Protein AF-A0A1T5EXF9-F1 (afdb_monomer_lite)

pLDDT: mean 89.53, std 8.91, range [46.12, 97.44]

Structure (mmCIF, N/CA/C/O backbone):
data_AF-A0A1T5EXF9-F1
#
_entry.id   AF-A0A1T5EXF9-F1
#
loop_
_atom_site.group_PDB
_atom_site.id
_atom_site.type_symbol
_atom_site.label_atom_id
_atom_site.label_alt_id
_atom_site.label_comp_id
_atom_site.label_asym_id
_atom_site.label_entity_id
_atom_site.label_seq_id
_atom_site.pdbx_PDB_ins_code
_atom_site.Cartn_x
_atom_site.Cartn_y
_atom_site.Cartn_z
_atom_site.occupancy
_atom_site.B_iso_or_equiv
_atom_site.auth_seq_id
_atom_site.auth_comp_id
_atom_site.auth_asym_id
_atom_site.auth_atom_id
_atom_site.pdbx_PDB_model_num
ATOM 1 N N . MET A 1 1 ? -25.971 -36.344 11.831 1.00 63.62 1 MET A N 1
ATOM 2 C CA . MET A 1 1 ? -24.735 -35.788 12.430 1.00 63.62 1 MET A CA 1
ATOM 3 C C . MET A 1 1 ? -24.886 -34.282 12.501 1.00 63.62 1 MET A C 1
ATOM 5 O O . MET A 1 1 ? -25.120 -33.675 11.467 1.00 63.62 1 MET A O 1
ATOM 9 N N . THR A 1 2 ? -24.806 -33.689 13.689 1.00 71.50 2 THR A N 1
ATOM 10 C CA . THR A 1 2 ? -24.798 -32.228 13.860 1.00 71.50 2 THR A CA 1
ATOM 11 C C . THR A 1 2 ? -23.422 -31.687 13.455 1.00 71.50 2 THR A C 1
ATOM 13 O O . THR A 1 2 ? -22.416 -32.261 13.886 1.00 71.50 2 THR A O 1
ATOM 16 N N . PRO A 1 3 ? -23.329 -30.635 12.623 1.00 77.06 3 PRO A N 1
ATOM 17 C CA . PRO A 1 3 ? -22.039 -30.082 12.233 1.00 77.06 3 PRO A CA 1
ATOM 18 C C . PRO A 1 3 ? -21.323 -29.495 13.456 1.00 77.06 3 PRO A C 1
ATOM 20 O O . PRO A 1 3 ? -21.909 -28.770 14.257 1.00 77.06 3 PRO A O 1
ATOM 23 N N . ARG A 1 4 ? -20.041 -29.842 13.609 1.00 86.25 4 ARG A N 1
ATOM 24 C CA . ARG A 1 4 ? -19.188 -29.426 14.740 1.00 86.25 4 ARG A CA 1
ATOM 25 C C . ARG A 1 4 ? -18.733 -27.965 14.640 1.00 86.25 4 ARG A C 1
ATOM 27 O O . ARG A 1 4 ? -18.261 -27.407 15.623 1.00 86.25 4 ARG A O 1
ATOM 34 N N . PHE A 1 5 ? -18.884 -27.371 13.458 1.00 86.56 5 PHE A N 1
ATOM 35 C CA . PHE A 1 5 ? -18.577 -25.981 13.154 1.00 86.56 5 PHE A CA 1
ATOM 36 C C . PHE A 1 5 ? -19.765 -25.352 12.434 1.00 86.56 5 PHE A C 1
ATOM 38 O O . PHE A 1 5 ? -20.393 -25.994 11.592 1.00 86.56 5 PHE A O 1
ATOM 45 N N . ARG A 1 6 ? -20.051 -24.098 12.776 1.00 85.12 6 ARG A N 1
ATOM 46 C CA . ARG A 1 6 ? -21.044 -23.255 12.116 1.00 85.12 6 ARG A CA 1
ATOM 47 C C . ARG A 1 6 ? -20.304 -22.067 11.522 1.00 85.12 6 ARG A C 1
ATOM 49 O O . ARG A 1 6 ? -19.461 -21.484 12.203 1.00 85.12 6 ARG A O 1
ATOM 56 N N . ASP A 1 7 ? -20.571 -21.751 10.266 1.00 86.12 7 ASP A N 1
ATOM 57 C CA . ASP A 1 7 ? -20.039 -20.550 9.643 1.00 86.12 7 ASP A CA 1
ATOM 58 C C . ASP A 1 7 ? -20.799 -19.306 10.128 1.00 86.12 7 ASP A C 1
ATOM 60 O O . ASP A 1 7 ? -21.868 -19.375 10.739 1.00 86.12 7 ASP A O 1
ATOM 64 N N . PHE A 1 8 ? -20.207 -18.138 9.895 1.00 89.06 8 PHE A N 1
ATOM 65 C CA . PHE A 1 8 ? -20.817 -16.855 10.244 1.00 89.06 8 PHE A CA 1
ATOM 66 C C . PHE A 1 8 ? -21.677 -16.284 9.105 1.00 89.06 8 PHE A C 1
ATOM 68 O O . PHE A 1 8 ? -22.113 -15.140 9.188 1.00 89.06 8 PHE A O 1
ATOM 75 N N . ASN A 1 9 ? -21.917 -17.056 8.040 1.00 89.12 9 ASN A N 1
ATOM 76 C CA . ASN A 1 9 ? -22.562 -16.632 6.791 1.00 89.12 9 ASN A CA 1
ATOM 77 C C . ASN A 1 9 ? -21.840 -15.494 6.032 1.00 89.12 9 ASN A C 1
ATOM 79 O O . ASN A 1 9 ? -22.387 -14.897 5.102 1.00 89.12 9 ASN A O 1
ATOM 83 N N . PHE A 1 10 ? -20.612 -15.156 6.432 1.00 91.75 10 PHE A N 1
ATOM 84 C CA . PHE A 1 10 ? -19.790 -14.141 5.782 1.00 91.75 10 PHE A CA 1
ATOM 85 C C . PHE A 1 10 ? -18.303 -14.475 5.882 1.00 91.75 10 PHE A C 1
ATOM 87 O O . PHE A 1 10 ? -17.868 -15.252 6.734 1.00 91.75 10 PHE A O 1
ATOM 94 N N . PHE A 1 11 ? -17.511 -13.833 5.031 1.00 91.06 11 PHE A N 1
ATOM 95 C CA . PHE A 1 11 ? -16.056 -13.860 5.087 1.00 91.06 11 PHE A CA 1
ATOM 96 C C . PHE A 1 11 ? -15.476 -12.482 4.779 1.00 91.06 11 PHE A C 1
ATOM 98 O O . PHE A 1 11 ? -16.099 -11.652 4.119 1.00 91.06 11 PHE A O 1
ATOM 105 N N . LEU A 1 12 ? -14.257 -12.237 5.253 1.00 92.38 12 LEU A N 1
ATOM 106 C CA . LEU A 1 12 ? -13.491 -11.060 4.863 1.00 92.38 12 LEU A CA 1
ATOM 107 C C . LEU A 1 12 ? -12.592 -11.426 3.694 1.00 92.38 12 LEU A C 1
ATOM 109 O O . LEU A 1 12 ? -11.746 -12.315 3.797 1.00 92.38 12 LEU A O 1
ATOM 113 N N . LEU A 1 13 ? -12.751 -10.703 2.598 1.00 91.69 13 LEU A N 1
ATOM 114 C CA . LEU A 1 13 ? -11.880 -10.795 1.449 1.00 91.69 13 LEU A CA 1
ATOM 115 C C . LEU A 1 13 ? -10.846 -9.679 1.510 1.00 91.69 13 LEU A C 1
ATOM 117 O O . LEU A 1 13 ? -11.177 -8.519 1.743 1.00 91.69 13 LEU A O 1
ATOM 121 N N . ARG A 1 14 ? -9.586 -10.033 1.278 1.00 92.25 14 ARG A N 1
ATOM 122 C CA . ARG A 1 14 ? -8.496 -9.072 1.132 1.00 92.25 14 ARG A CA 1
ATOM 123 C C . ARG A 1 14 ? -7.923 -9.205 -0.264 1.00 92.25 14 ARG A C 1
ATOM 125 O O . ARG A 1 14 ? -7.518 -10.303 -0.644 1.00 92.25 14 ARG A O 1
ATOM 132 N N . THR A 1 15 ? -7.878 -8.110 -1.010 1.00 91.56 15 THR A N 1
ATOM 133 C CA . THR A 1 15 ? -7.417 -8.125 -2.402 1.00 91.56 15 THR A CA 1
ATOM 134 C C . THR A 1 15 ? -6.313 -7.098 -2.608 1.00 91.56 15 THR A C 1
ATOM 136 O O . THR A 1 15 ? -6.442 -5.968 -2.128 1.00 91.56 15 THR A O 1
ATOM 139 N N . PRO A 1 16 ? -5.226 -7.440 -3.324 1.00 93.81 16 PRO A N 1
ATOM 140 C CA . PRO A 1 16 ? -4.288 -6.433 -3.798 1.00 93.81 16 PRO A CA 1
ATOM 141 C C . PRO A 1 16 ? -5.014 -5.423 -4.694 1.00 93.81 16 PRO A C 1
ATOM 143 O O . PRO A 1 16 ? -6.033 -5.743 -5.312 1.00 93.81 16 PRO A O 1
ATOM 146 N N . ARG A 1 17 ? -4.500 -4.196 -4.759 1.00 92.19 17 ARG A N 1
ATOM 147 C CA . ARG A 1 17 ? -5.086 -3.138 -5.587 1.00 92.19 17 ARG A CA 1
ATOM 148 C C . ARG A 1 17 ? -4.916 -3.381 -7.080 1.00 92.19 17 ARG A C 1
ATOM 150 O O . ARG A 1 17 ? -5.768 -2.988 -7.869 1.00 92.19 17 ARG A O 1
ATOM 157 N N . LEU A 1 18 ? -3.792 -3.973 -7.463 1.00 94.19 18 LEU A N 1
ATOM 158 C CA . LEU A 1 18 ? -3.463 -4.262 -8.849 1.00 94.19 18 LEU A CA 1
ATOM 159 C C . LEU A 1 18 ? -3.633 -5.758 -9.114 1.00 94.19 18 LEU A C 1
ATOM 161 O O . LEU A 1 18 ? -3.375 -6.576 -8.229 1.00 94.19 18 LEU A O 1
ATOM 165 N N . PRO A 1 19 ? -4.031 -6.147 -10.333 1.00 93.38 19 PRO A N 1
ATOM 166 C CA . PRO A 1 19 ? -4.076 -7.552 -10.690 1.00 93.38 19 PRO A CA 1
ATOM 167 C C . PRO A 1 19 ? -2.654 -8.122 -10.761 1.00 93.38 19 PRO A C 1
ATOM 169 O O . PRO A 1 19 ? -1.708 -7.439 -11.163 1.00 93.38 19 PRO A O 1
ATOM 172 N N . SER A 1 20 ? -2.501 -9.407 -10.433 1.00 94.19 20 SER A N 1
ATOM 173 C CA . SER A 1 20 ? -1.202 -10.098 -10.482 1.00 94.19 20 SER A CA 1
ATOM 174 C C . SER A 1 20 ? -0.570 -10.080 -11.879 1.00 94.19 20 SER A C 1
ATOM 176 O O . SER A 1 20 ? 0.653 -10.119 -12.016 1.00 94.19 20 SER A O 1
ATOM 178 N N . SER A 1 21 ? -1.379 -9.944 -12.935 1.00 96.06 21 SER A N 1
ATOM 179 C CA . SER A 1 21 ? -0.905 -9.760 -14.311 1.00 96.06 21 SER A CA 1
ATOM 180 C C . SER A 1 21 ? 0.051 -8.573 -14.461 1.00 96.06 21 SER A C 1
ATOM 182 O O . SER A 1 21 ? 0.958 -8.639 -15.290 1.00 96.06 21 SER A O 1
ATOM 184 N N . VAL A 1 22 ? -0.078 -7.529 -13.630 1.00 97.06 22 VAL A N 1
ATOM 185 C CA . VAL A 1 22 ? 0.833 -6.377 -13.635 1.00 97.06 22 VAL A CA 1
ATOM 186 C C . VAL A 1 22 ? 2.258 -6.805 -13.304 1.00 97.06 22 VAL A C 1
ATOM 188 O O . VAL A 1 22 ? 3.174 -6.476 -14.057 1.00 97.06 22 VAL A O 1
ATOM 191 N N . ILE A 1 23 ? 2.453 -7.565 -12.221 1.00 95.62 23 ILE A N 1
ATOM 192 C CA . ILE A 1 23 ? 3.791 -8.018 -11.826 1.00 95.62 23 ILE A CA 1
ATOM 193 C C . ILE A 1 23 ? 4.304 -9.129 -12.746 1.00 95.62 23 ILE A C 1
ATOM 195 O O . ILE A 1 23 ? 5.481 -9.140 -13.093 1.00 95.62 23 ILE A O 1
ATOM 199 N N . HIS A 1 24 ? 3.426 -10.017 -13.228 1.00 95.69 24 HIS A N 1
ATOM 200 C CA . HIS A 1 24 ? 3.811 -11.027 -14.217 1.00 95.69 24 HIS A CA 1
ATOM 201 C C . HIS A 1 24 ? 4.329 -10.397 -15.511 1.00 95.69 24 HIS A C 1
ATOM 203 O O . HIS A 1 24 ? 5.307 -10.889 -16.068 1.00 95.69 24 HIS A O 1
ATOM 209 N N . ARG A 1 25 ? 3.704 -9.310 -15.978 1.00 96.75 25 ARG A N 1
ATOM 210 C CA . ARG A 1 25 ? 4.181 -8.549 -17.135 1.00 96.75 25 ARG A CA 1
ATOM 211 C C . ARG A 1 25 ? 5.514 -7.875 -16.840 1.00 96.75 25 ARG A C 1
ATOM 213 O O . ARG A 1 25 ? 6.433 -8.032 -17.629 1.00 96.75 25 ARG A O 1
ATOM 220 N N . LEU A 1 26 ? 5.629 -7.183 -15.706 1.00 96.19 26 LEU A N 1
ATOM 221 C CA . LEU A 1 26 ? 6.854 -6.479 -15.316 1.00 96.19 26 LEU A CA 1
ATOM 222 C C . LEU A 1 26 ? 8.067 -7.425 -15.240 1.00 96.19 26 LEU A C 1
ATOM 224 O O . LEU A 1 26 ? 9.146 -7.061 -15.687 1.00 96.19 26 LEU A O 1
ATOM 228 N N . ASN A 1 27 ? 7.873 -8.658 -14.762 1.00 95.62 27 ASN A N 1
ATOM 229 C CA . ASN A 1 27 ? 8.926 -9.678 -14.663 1.00 95.62 27 ASN A CA 1
ATOM 230 C C . ASN A 1 27 ? 9.345 -10.301 -16.002 1.00 95.62 27 ASN A C 1
ATOM 232 O O . ASN A 1 27 ? 10.332 -11.029 -16.039 1.00 95.62 27 ASN A O 1
ATOM 236 N N . ARG A 1 28 ? 8.577 -10.080 -17.073 1.00 96.75 28 ARG A N 1
ATOM 237 C CA . ARG A 1 28 ? 8.866 -10.584 -18.425 1.00 96.75 28 ARG A CA 1
ATOM 238 C C . ARG A 1 28 ? 9.532 -9.539 -19.320 1.00 96.75 28 ARG A C 1
ATOM 240 O O . ARG A 1 28 ? 9.756 -9.824 -20.486 1.00 96.75 28 ARG A O 1
ATOM 247 N N . LEU A 1 29 ? 9.763 -8.329 -18.815 1.00 96.69 29 LEU A N 1
ATOM 248 C CA . LEU A 1 29 ? 10.435 -7.280 -19.575 1.00 96.69 29 LEU A CA 1
ATOM 249 C C . LEU A 1 29 ? 11.946 -7.506 -19.520 1.00 96.69 29 LEU A C 1
ATOM 251 O O . LEU A 1 29 ? 12.510 -7.685 -18.441 1.00 96.69 29 LEU A O 1
ATOM 255 N N . ASP A 1 30 ? 12.585 -7.475 -20.687 1.00 94.06 30 ASP A N 1
ATOM 256 C CA . ASP A 1 30 ? 13.994 -7.848 -20.843 1.00 94.06 30 ASP A CA 1
ATOM 257 C C . ASP A 1 30 ? 14.964 -6.694 -20.547 1.00 94.06 30 ASP A C 1
ATOM 259 O O . ASP A 1 30 ? 16.161 -6.912 -20.350 1.00 94.06 30 ASP A O 1
ATOM 263 N N . SER A 1 31 ? 14.463 -5.456 -20.474 1.00 96.50 31 SER A N 1
ATOM 264 C CA . SER A 1 31 ? 15.275 -4.270 -20.217 1.00 96.50 31 SER A CA 1
ATOM 265 C C . SER A 1 31 ? 14.721 -3.405 -19.081 1.00 96.50 31 SER A C 1
ATOM 267 O O . SER A 1 31 ? 13.521 -3.362 -18.792 1.00 96.50 31 SER A O 1
ATOM 269 N N . LYS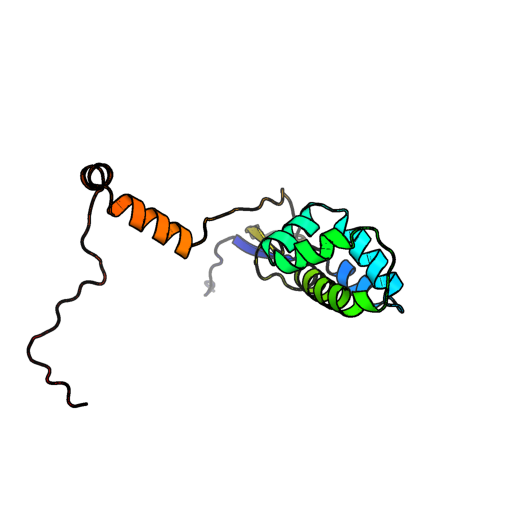 A 1 32 ? 15.621 -2.663 -18.420 1.00 96.00 32 LYS A N 1
ATOM 270 C CA . LYS A 1 32 ? 15.236 -1.675 -17.399 1.00 96.00 32 LYS A CA 1
ATOM 271 C C . LYS A 1 32 ? 14.477 -0.491 -17.995 1.00 96.00 32 LYS A C 1
ATOM 273 O O . LYS A 1 32 ? 13.681 0.116 -17.287 1.00 96.00 32 LYS A O 1
ATOM 278 N N . GLU A 1 33 ? 14.723 -0.177 -19.260 1.00 97.06 33 GLU A N 1
ATOM 279 C CA . GLU A 1 33 ? 14.030 0.886 -19.979 1.00 97.06 33 GLU A CA 1
ATOM 280 C C . GLU A 1 33 ? 12.565 0.518 -20.228 1.00 97.06 33 GLU A C 1
ATOM 282 O O . GLU A 1 33 ? 11.671 1.286 -19.877 1.00 97.06 33 GLU A O 1
ATOM 287 N N . ASP A 1 34 ? 12.296 -0.704 -20.692 1.00 97.19 34 ASP A N 1
ATOM 288 C CA . ASP A 1 34 ? 10.926 -1.198 -20.860 1.00 97.19 34 ASP A CA 1
ATOM 289 C C . ASP A 1 34 ? 10.189 -1.266 -19.521 1.00 97.19 34 ASP A C 1
ATOM 291 O O . ASP A 1 34 ? 9.030 -0.856 -19.412 1.00 97.19 34 ASP A O 1
ATOM 295 N N . ALA A 1 35 ? 10.870 -1.747 -18.475 1.00 97.44 35 ALA A N 1
ATOM 296 C CA . ALA A 1 35 ? 10.325 -1.776 -17.122 1.00 97.44 35 ALA A CA 1
ATOM 297 C C . ALA A 1 35 ? 9.999 -0.369 -16.606 1.00 97.44 35 ALA A C 1
ATOM 299 O O . ALA A 1 35 ? 8.940 -0.165 -16.014 1.00 97.44 35 ALA A O 1
ATOM 300 N N . TRP A 1 36 ? 10.874 0.605 -16.856 1.00 97.25 36 TRP A N 1
ATOM 301 C CA . TRP A 1 36 ? 10.657 2.006 -16.505 1.00 97.25 36 TRP A CA 1
ATOM 302 C C . TRP A 1 36 ? 9.444 2.591 -17.229 1.00 97.25 36 TRP A C 1
ATOM 304 O O . TRP A 1 36 ? 8.556 3.148 -16.583 1.00 97.25 36 TRP A O 1
ATOM 314 N N . ASN A 1 37 ? 9.354 2.394 -18.543 1.00 95.81 37 ASN A N 1
ATOM 315 C CA . ASN A 1 37 ? 8.240 2.875 -19.358 1.00 95.81 37 ASN A CA 1
ATOM 316 C C . ASN A 1 37 ? 6.911 2.251 -18.916 1.00 95.81 37 ASN A C 1
ATOM 318 O O . ASN A 1 37 ? 5.907 2.950 -18.758 1.00 95.81 37 ASN A O 1
ATOM 322 N N . TYR A 1 38 ? 6.904 0.945 -18.638 1.00 97.00 38 TYR A N 1
ATOM 323 C CA . TYR A 1 38 ? 5.713 0.264 -18.148 1.00 97.00 38 TYR A CA 1
ATOM 324 C C . TYR A 1 38 ? 5.303 0.750 -16.753 1.00 97.00 38 TYR A C 1
ATOM 326 O O . TYR A 1 38 ? 4.132 1.064 -16.545 1.00 97.00 38 TYR A O 1
ATOM 334 N N . VAL A 1 39 ? 6.239 0.886 -15.810 1.00 95.94 39 VAL A N 1
ATOM 335 C CA . VAL A 1 39 ? 5.943 1.433 -14.476 1.00 95.94 39 VAL A CA 1
ATOM 336 C C . VAL A 1 39 ? 5.412 2.865 -14.578 1.00 95.94 39 VAL A C 1
ATOM 338 O O . VAL A 1 39 ? 4.391 3.158 -13.964 1.00 95.94 39 VAL A O 1
ATOM 341 N N . ASN A 1 40 ? 6.014 3.728 -15.400 1.00 93.88 40 ASN A N 1
ATOM 342 C CA . ASN A 1 40 ? 5.509 5.084 -15.637 1.00 93.88 40 ASN A CA 1
ATOM 343 C C . ASN A 1 40 ? 4.084 5.092 -16.195 1.00 93.88 40 ASN A C 1
ATOM 345 O O . ASN A 1 40 ? 3.278 5.919 -15.778 1.00 93.88 40 ASN A O 1
ATOM 349 N N . SER A 1 41 ? 3.738 4.144 -17.071 1.00 94.88 41 SER A N 1
ATOM 350 C CA . SER A 1 41 ? 2.365 4.026 -17.572 1.00 94.88 41 SER A CA 1
ATOM 351 C C . SER A 1 41 ? 1.352 3.704 -16.465 1.00 94.88 41 SER A C 1
ATOM 353 O O . SER A 1 41 ? 0.227 4.193 -16.511 1.00 94.88 41 SER A O 1
ATOM 355 N N . LEU A 1 42 ? 1.750 2.945 -15.434 1.00 95.31 42 LEU A N 1
ATOM 356 C CA . LEU A 1 42 ? 0.906 2.697 -14.259 1.00 95.31 42 LEU A CA 1
ATOM 357 C C . LEU A 1 42 ? 0.724 3.981 -13.439 1.00 95.31 42 LEU A C 1
ATOM 359 O O . LEU A 1 42 ? -0.365 4.251 -12.944 1.00 95.31 42 LEU A O 1
ATOM 363 N N . LEU A 1 43 ? 1.774 4.792 -13.319 1.00 93.25 43 LEU A N 1
ATOM 364 C CA . LEU A 1 43 ? 1.765 6.030 -12.534 1.00 93.25 43 LEU A CA 1
ATOM 365 C C . LEU A 1 43 ? 0.907 7.149 -13.141 1.00 93.25 43 LEU A C 1
ATOM 367 O O . LEU A 1 43 ? 0.592 8.105 -12.438 1.00 93.25 43 LEU A O 1
ATOM 371 N N . LEU A 1 44 ? 0.472 7.015 -14.400 1.00 91.69 44 LEU A N 1
ATOM 372 C CA . LEU A 1 44 ? -0.558 7.881 -14.987 1.00 91.69 44 LEU A CA 1
ATOM 373 C C . LEU A 1 44 ? -1.908 7.748 -14.271 1.00 91.69 44 LEU A C 1
ATOM 375 O O . LEU A 1 44 ? -2.744 8.644 -14.363 1.00 91.69 44 LEU A O 1
ATOM 379 N N . ASN A 1 45 ? -2.131 6.641 -13.560 1.00 92.88 45 ASN A N 1
ATOM 380 C CA . ASN A 1 45 ? -3.285 6.503 -12.694 1.00 92.88 45 ASN A CA 1
ATOM 381 C C . ASN A 1 45 ? -3.023 7.243 -11.364 1.00 92.88 45 ASN A C 1
ATOM 383 O O . ASN A 1 45 ? -2.195 6.771 -10.571 1.00 92.88 45 ASN A O 1
ATOM 387 N N . PRO A 1 46 ? -3.751 8.341 -11.070 1.00 92.38 46 PRO A N 1
ATOM 388 C CA . PRO A 1 46 ? -3.542 9.124 -9.851 1.00 92.38 46 PRO A CA 1
ATOM 389 C C . PRO A 1 46 ? -3.730 8.282 -8.588 1.00 92.38 46 PRO A C 1
ATOM 391 O O . PRO A 1 46 ? -3.045 8.485 -7.595 1.00 92.38 46 PRO A O 1
ATOM 394 N N . GLU A 1 47 ? -4.570 7.250 -8.638 1.00 91.19 47 GLU A N 1
ATOM 395 C CA . GLU A 1 47 ? -4.795 6.370 -7.499 1.00 91.19 47 GLU A CA 1
ATOM 396 C C . GLU A 1 47 ? -3.574 5.521 -7.119 1.00 91.19 47 GLU A C 1
ATOM 398 O O . GLU A 1 47 ? -3.401 5.181 -5.944 1.00 91.19 47 GLU A O 1
ATOM 403 N N . ILE A 1 48 ? -2.737 5.155 -8.094 1.00 93.44 48 ILE A N 1
ATOM 404 C CA . ILE A 1 48 ? -1.480 4.431 -7.854 1.00 93.44 48 ILE A CA 1
ATOM 405 C C . ILE A 1 48 ? -0.442 5.401 -7.295 1.00 93.44 48 ILE A C 1
ATOM 407 O O . ILE A 1 48 ? 0.275 5.063 -6.351 1.00 93.44 48 ILE A O 1
ATOM 411 N N . LEU A 1 49 ? -0.399 6.613 -7.844 1.00 93.31 49 LEU A N 1
ATOM 412 C CA . LEU A 1 49 ? 0.495 7.667 -7.395 1.00 93.31 49 LEU A CA 1
ATOM 413 C C . LEU A 1 49 ? 0.200 8.077 -5.939 1.00 93.31 49 LEU A C 1
ATOM 415 O O . LEU A 1 49 ? 1.108 8.094 -5.109 1.00 93.31 49 LEU A O 1
ATOM 419 N N . ASP A 1 50 ? -1.074 8.273 -5.598 1.00 93.00 50 ASP A N 1
ATOM 420 C CA . ASP A 1 50 ? -1.552 8.498 -4.230 1.00 93.00 50 ASP A CA 1
ATOM 421 C C . ASP A 1 50 ? -1.127 7.382 -3.278 1.00 93.00 50 ASP A C 1
ATOM 423 O O . ASP A 1 50 ? -0.756 7.626 -2.132 1.00 93.00 50 ASP A O 1
ATOM 427 N N . ALA A 1 51 ? -1.210 6.129 -3.731 1.00 93.62 51 ALA A N 1
ATOM 428 C CA . ALA A 1 51 ? -0.842 4.993 -2.901 1.00 93.62 51 ALA A CA 1
ATOM 429 C C . ALA A 1 51 ? 0.648 5.021 -2.539 1.00 93.62 51 ALA A C 1
ATOM 431 O O . ALA A 1 51 ? 1.009 4.665 -1.417 1.00 93.62 51 ALA A O 1
ATOM 432 N N . ILE A 1 52 ? 1.500 5.463 -3.468 1.00 95.12 52 ILE A N 1
ATOM 433 C CA . ILE A 1 52 ? 2.929 5.668 -3.220 1.00 95.12 52 ILE A CA 1
ATOM 434 C C . ILE A 1 52 ? 3.133 6.834 -2.255 1.00 95.12 52 ILE A C 1
ATOM 436 O O . ILE A 1 52 ? 3.859 6.657 -1.282 1.00 95.12 52 ILE A O 1
ATOM 440 N N . TYR A 1 53 ? 2.458 7.968 -2.466 1.00 94.69 53 TYR A N 1
ATOM 441 C CA . TYR A 1 53 ? 2.544 9.133 -1.580 1.00 94.69 53 TYR A CA 1
ATOM 442 C C . TYR A 1 53 ? 2.204 8.786 -0.126 1.00 94.69 53 TYR A C 1
ATOM 444 O O . TYR A 1 53 ? 2.997 9.049 0.773 1.00 94.69 53 TYR A O 1
ATOM 452 N N . VAL A 1 54 ? 1.074 8.106 0.097 1.00 92.50 54 VAL A N 1
ATOM 453 C CA . VAL A 1 54 ? 0.637 7.682 1.439 1.00 92.50 54 VAL A CA 1
ATOM 454 C C . VAL A 1 54 ? 1.630 6.715 2.090 1.00 92.50 54 VAL A C 1
ATOM 456 O O . VAL A 1 54 ? 1.757 6.688 3.311 1.00 92.50 54 VAL A O 1
ATOM 459 N N . ALA A 1 55 ? 2.316 5.889 1.301 1.00 92.06 55 ALA A N 1
ATOM 460 C CA . ALA A 1 55 ? 3.257 4.908 1.828 1.00 92.06 55 ALA A CA 1
ATOM 461 C C . ALA A 1 55 ? 4.668 5.468 2.056 1.00 92.06 55 ALA A C 1
ATOM 463 O O . ALA A 1 55 ? 5.376 4.983 2.937 1.00 92.06 55 ALA A O 1
ATOM 464 N N . SER A 1 56 ? 5.106 6.424 1.237 1.00 94.06 56 SER A N 1
ATOM 465 C CA . SER A 1 56 ? 6.432 7.031 1.316 1.00 94.06 56 SER A CA 1
ATOM 466 C C . SER A 1 56 ? 6.457 8.365 0.579 1.00 94.06 56 SER A C 1
ATOM 468 O O . SER A 1 56 ? 6.583 8.428 -0.647 1.00 94.06 56 SER A O 1
ATOM 470 N N . GLU A 1 57 ? 6.406 9.439 1.360 1.00 93.75 57 GLU A N 1
ATOM 471 C CA . GLU A 1 57 ? 6.522 10.798 0.844 1.00 93.75 57 GLU A CA 1
ATOM 472 C C . GLU A 1 57 ? 7.879 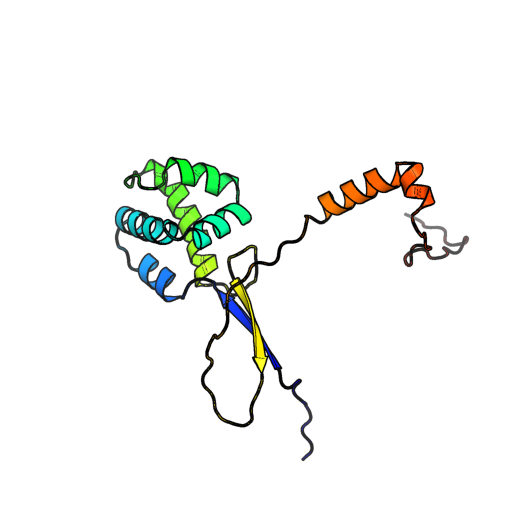11.039 0.161 1.00 93.75 57 GLU A C 1
ATOM 474 O O . GLU A 1 57 ? 7.921 11.633 -0.914 1.00 93.75 57 GLU A O 1
ATOM 479 N N . ASP A 1 58 ? 8.976 10.524 0.724 1.00 94.81 58 ASP A N 1
ATOM 480 C CA . ASP A 1 58 ? 10.319 10.661 0.144 1.00 94.81 58 ASP A CA 1
ATOM 481 C C . ASP A 1 58 ? 10.411 10.048 -1.257 1.00 94.81 58 ASP A C 1
ATOM 483 O O . ASP A 1 58 ? 10.902 10.688 -2.190 1.00 94.81 58 ASP A O 1
ATOM 487 N N . LEU A 1 59 ? 9.885 8.828 -1.432 1.00 95.06 59 LEU A N 1
ATOM 488 C CA . LEU A 1 59 ? 9.855 8.184 -2.743 1.00 95.06 59 LEU A CA 1
ATOM 489 C C . LEU A 1 59 ? 8.979 8.967 -3.718 1.00 95.06 59 LEU A C 1
ATOM 491 O O . LEU A 1 59 ? 9.342 9.110 -4.882 1.00 95.06 59 LEU A O 1
ATOM 495 N N . PHE A 1 60 ? 7.826 9.456 -3.264 1.00 95.62 60 PHE A N 1
ATOM 496 C CA . PHE A 1 60 ? 6.953 10.270 -4.098 1.00 95.62 60 PHE A CA 1
ATOM 497 C C . PHE A 1 60 ? 7.657 11.555 -4.559 1.00 95.62 60 PHE A C 1
ATOM 499 O O . PHE A 1 60 ? 7.627 11.869 -5.747 1.00 95.62 60 PHE A O 1
ATOM 506 N N . ARG A 1 61 ? 8.358 12.258 -3.663 1.00 94.69 61 ARG A N 1
ATOM 507 C CA . ARG A 1 61 ? 9.131 13.467 -3.994 1.00 94.69 61 ARG A CA 1
ATOM 508 C C . ARG A 1 61 ? 10.227 13.183 -5.019 1.00 94.69 61 ARG A C 1
ATOM 510 O O . ARG A 1 61 ? 10.381 13.949 -5.967 1.00 94.69 61 ARG A O 1
ATOM 517 N N . GLU A 1 62 ? 10.963 12.082 -4.864 1.00 93.94 62 GLU A N 1
ATOM 518 C CA . GLU A 1 62 ? 11.962 11.651 -5.852 1.00 93.94 62 GLU A CA 1
ATOM 519 C C . GLU A 1 62 ? 11.303 11.316 -7.199 1.00 93.94 62 GLU A C 1
ATOM 521 O O . GLU A 1 62 ? 11.772 11.748 -8.252 1.00 93.94 62 GLU A O 1
ATOM 526 N N . LEU A 1 63 ? 10.184 10.591 -7.168 1.00 93.81 63 LEU A N 1
ATOM 527 C CA . LEU A 1 63 ? 9.448 10.167 -8.353 1.00 93.81 63 LEU A CA 1
ATOM 528 C C . LEU A 1 63 ? 8.920 11.351 -9.169 1.00 93.81 63 LEU A C 1
ATOM 530 O O . LEU A 1 63 ? 9.058 11.341 -10.391 1.00 93.81 63 LEU A O 1
ATOM 534 N N . VAL A 1 64 ? 8.331 12.360 -8.521 1.00 91.06 64 VAL A N 1
ATOM 535 C CA . VAL A 1 64 ? 7.718 13.515 -9.202 1.00 91.06 64 VAL A CA 1
ATOM 536 C C . VAL A 1 64 ? 8.728 14.255 -10.081 1.00 91.06 64 VAL A C 1
ATOM 538 O O . VAL A 1 64 ? 8.379 14.673 -11.182 1.00 91.06 64 VAL A O 1
ATOM 541 N N . ASN A 1 65 ? 9.997 14.319 -9.672 1.00 90.69 65 ASN A N 1
ATOM 542 C CA . ASN A 1 65 ? 11.074 14.929 -10.465 1.00 90.69 65 ASN A CA 1
ATOM 543 C C . ASN A 1 65 ? 11.437 14.137 -11.736 1.00 90.69 65 ASN A C 1
ATOM 545 O O . ASN A 1 65 ? 12.179 14.625 -12.589 1.00 90.69 65 ASN A O 1
ATOM 549 N N . HIS A 1 66 ? 10.958 12.900 -11.859 1.00 90.25 66 HIS A N 1
ATOM 550 C CA . HIS A 1 66 ? 11.295 11.978 -12.939 1.00 90.25 66 HIS A CA 1
ATOM 551 C C . HIS A 1 66 ? 10.076 11.466 -13.718 1.00 90.25 66 HIS A C 1
ATOM 553 O O . HIS A 1 66 ? 10.254 10.696 -14.668 1.00 90.25 66 HIS A O 1
ATOM 559 N N . LEU A 1 67 ? 8.861 11.904 -13.376 1.00 86.25 67 LEU A N 1
ATOM 560 C CA . LEU A 1 67 ? 7.644 11.540 -14.102 1.00 86.25 67 LEU A CA 1
ATOM 561 C C . LEU A 1 67 ? 7.748 11.939 -15.580 1.00 86.25 67 LEU A C 1
ATOM 563 O O . LEU A 1 67 ? 8.113 13.062 -15.914 1.00 86.25 67 LEU A O 1
ATOM 567 N N . GLY A 1 68 ? 7.455 10.990 -16.471 1.00 83.19 68 GLY A N 1
ATOM 568 C CA . GLY A 1 68 ? 7.486 11.199 -17.924 1.00 83.19 68 GLY A CA 1
ATOM 569 C C . GLY A 1 68 ? 8.884 11.325 -18.541 1.00 83.19 68 GLY A C 1
ATOM 570 O O . GLY A 1 68 ? 8.995 11.430 -19.758 1.00 83.19 68 GLY A O 1
ATOM 571 N N . SER A 1 69 ? 9.950 11.288 -17.738 1.00 92.38 69 SER A N 1
ATOM 572 C CA . SER A 1 69 ? 11.320 11.307 -18.253 1.00 92.38 69 SER A CA 1
ATOM 573 C C . SER A 1 69 ? 11.764 9.924 -18.740 1.00 92.38 69 SER A C 1
ATOM 575 O O . SER A 1 69 ? 11.353 8.903 -18.186 1.00 92.38 69 SER A O 1
ATOM 577 N N . GLU A 1 70 ? 12.651 9.885 -19.734 1.00 94.50 70 GLU A N 1
ATOM 578 C CA . GLU A 1 70 ? 13.239 8.641 -20.248 1.00 94.50 70 GLU A CA 1
ATOM 579 C C . GLU A 1 70 ? 14.091 7.921 -19.197 1.00 94.50 70 GLU A C 1
ATOM 581 O O . GLU A 1 70 ? 14.579 8.523 -18.233 1.00 94.50 70 GLU A O 1
ATOM 586 N N . TYR A 1 71 ? 14.294 6.618 -19.368 1.00 96.50 71 TYR A N 1
ATOM 587 C CA . TYR A 1 71 ? 15.146 5.858 -18.464 1.00 96.50 71 TYR A CA 1
ATOM 588 C C . TYR A 1 71 ? 16.612 6.306 -18.566 1.00 96.50 71 TYR A C 1
ATOM 590 O O . TYR A 1 71 ? 17.154 6.510 -19.646 1.00 96.50 71 TYR A O 1
ATOM 598 N N . THR A 1 72 ? 17.288 6.400 -17.420 1.00 96.06 72 THR A N 1
ATOM 599 C CA . THR A 1 72 ? 18.744 6.579 -17.348 1.00 96.06 72 THR A CA 1
ATOM 600 C C . THR A 1 72 ? 19.324 5.624 -16.304 1.00 96.06 72 THR A C 1
ATOM 602 O O . THR A 1 72 ? 18.649 5.322 -15.314 1.00 96.06 72 THR A O 1
ATOM 605 N N . PRO A 1 73 ? 20.589 5.175 -16.429 1.00 95.44 73 PRO A N 1
ATOM 606 C CA . PRO A 1 73 ? 21.206 4.281 -15.442 1.00 95.44 73 PRO A CA 1
ATOM 607 C C . PRO A 1 73 ? 21.171 4.815 -14.000 1.00 95.44 73 PRO A C 1
ATOM 609 O O . PRO A 1 73 ? 21.017 4.037 -13.056 1.00 95.44 73 PRO A O 1
ATOM 612 N N . SER A 1 74 ? 21.225 6.141 -13.822 1.00 93.81 74 SER A N 1
ATOM 613 C CA . SER A 1 74 ? 21.078 6.804 -12.518 1.00 93.81 74 SER A CA 1
ATOM 614 C C . SER A 1 74 ? 19.737 6.505 -11.830 1.00 93.81 74 SER A C 1
ATOM 616 O O . SER A 1 74 ? 19.691 6.410 -10.605 1.00 93.81 74 SER A O 1
ATOM 618 N N . LYS A 1 75 ? 18.668 6.243 -12.594 1.00 95.44 75 LYS A N 1
ATOM 619 C CA . LYS A 1 75 ? 17.321 5.911 -12.092 1.00 95.44 75 LYS A CA 1
ATOM 620 C C . LYS A 1 75 ? 17.161 4.441 -11.711 1.00 95.44 75 LYS A C 1
ATOM 622 O O . LYS A 1 75 ? 16.087 4.027 -11.284 1.00 95.44 75 LYS A O 1
ATOM 627 N N . SER A 1 76 ? 18.207 3.614 -11.818 1.00 95.50 76 SER A N 1
ATOM 628 C CA . SER A 1 76 ? 18.105 2.184 -11.488 1.00 95.50 76 SER A CA 1
ATOM 629 C C . SER A 1 76 ? 17.680 1.929 -10.036 1.00 95.50 76 SER A C 1
ATOM 631 O O . SER A 1 76 ? 16.989 0.941 -9.775 1.00 95.50 76 SER A O 1
ATOM 633 N N . LYS A 1 77 ? 18.094 2.783 -9.090 1.00 96.12 77 LYS A N 1
ATOM 634 C CA . LYS A 1 77 ? 17.680 2.671 -7.682 1.00 96.12 77 LYS A CA 1
ATOM 635 C C . LYS A 1 77 ? 16.198 3.002 -7.522 1.00 96.12 77 LYS A C 1
ATOM 637 O O . LYS A 1 77 ? 15.467 2.195 -6.954 1.00 96.12 77 LYS A O 1
ATOM 642 N N . LEU A 1 78 ? 15.758 4.113 -8.110 1.00 96.75 78 LEU A N 1
ATOM 643 C CA . LEU A 1 78 ? 14.358 4.524 -8.135 1.00 96.75 78 LEU A CA 1
ATOM 644 C C . LEU A 1 78 ? 13.459 3.442 -8.750 1.00 96.75 78 LEU A C 1
ATOM 646 O O . LEU A 1 78 ? 12.493 3.021 -8.121 1.00 96.75 78 LEU A O 1
ATOM 650 N N . LEU A 1 79 ? 13.827 2.898 -9.915 1.00 96.88 79 LEU A N 1
ATOM 651 C CA . LEU A 1 79 ? 13.098 1.796 -10.553 1.00 96.88 79 LEU A CA 1
ATOM 652 C C . LEU A 1 79 ? 12.979 0.571 -9.635 1.00 96.88 79 LEU A C 1
ATOM 654 O O . LEU A 1 79 ? 11.920 -0.045 -9.554 1.00 96.88 79 LEU A O 1
ATOM 658 N N . THR A 1 80 ? 14.043 0.232 -8.903 1.00 96.88 80 THR A N 1
ATOM 659 C CA . THR A 1 80 ? 14.021 -0.886 -7.944 1.00 96.88 80 THR A CA 1
ATOM 660 C C . THR A 1 80 ? 13.048 -0.619 -6.795 1.00 96.88 80 THR A C 1
ATOM 662 O O . THR A 1 80 ? 12.327 -1.524 -6.368 1.00 96.88 80 THR A O 1
ATOM 665 N N . SER A 1 81 ? 13.003 0.613 -6.287 1.00 96.88 81 SER A N 1
ATOM 666 C CA . SER A 1 81 ? 12.030 1.024 -5.273 1.00 96.88 81 SER A CA 1
ATOM 667 C C . SER A 1 81 ? 10.603 0.935 -5.814 1.00 96.88 81 SER A C 1
ATOM 669 O O . SER A 1 81 ? 9.770 0.265 -5.203 1.00 96.88 81 SER A O 1
ATOM 671 N N . LEU A 1 82 ? 10.331 1.501 -6.992 1.00 96.12 82 LEU A N 1
ATOM 672 C CA . LEU A 1 82 ? 9.013 1.446 -7.634 1.00 96.12 82 LEU A CA 1
ATOM 673 C C . LEU A 1 82 ? 8.560 0.005 -7.893 1.00 96.12 82 LEU A C 1
ATOM 675 O O . LEU A 1 82 ? 7.424 -0.345 -7.580 1.00 96.12 82 LEU A O 1
ATOM 679 N N . TYR A 1 83 ? 9.459 -0.861 -8.365 1.00 96.25 83 TYR A N 1
ATOM 680 C CA . TYR A 1 83 ? 9.188 -2.288 -8.541 1.00 96.25 83 TYR A CA 1
ATOM 681 C C . TYR A 1 83 ? 8.695 -2.942 -7.242 1.00 96.25 83 TYR A C 1
ATOM 683 O O . TYR A 1 83 ? 7.708 -3.677 -7.255 1.00 96.25 83 TYR A O 1
ATOM 691 N N . LYS A 1 84 ? 9.333 -2.659 -6.095 1.00 95.69 84 LYS A N 1
ATOM 692 C CA . LYS A 1 84 ? 8.908 -3.210 -4.794 1.00 95.69 84 LYS A CA 1
ATOM 693 C C . LYS A 1 84 ? 7.487 -2.773 -4.434 1.00 95.69 84 LYS A C 1
ATOM 695 O O . LYS A 1 84 ? 6.712 -3.593 -3.938 1.00 95.69 84 LYS A O 1
ATOM 700 N N . TYR A 1 85 ? 7.143 -1.515 -4.697 1.00 95.62 85 TYR A N 1
ATOM 701 C CA . TYR A 1 85 ? 5.807 -0.979 -4.443 1.00 95.62 85 TYR A CA 1
ATOM 702 C C . TYR A 1 85 ? 4.752 -1.566 -5.385 1.00 95.62 85 TYR A C 1
ATOM 704 O O . TYR A 1 85 ? 3.710 -2.018 -4.913 1.00 95.62 85 TYR A O 1
ATOM 712 N N . VAL A 1 86 ? 5.042 -1.669 -6.685 1.00 95.88 86 VAL A N 1
ATOM 713 C CA . VAL A 1 86 ? 4.161 -2.334 -7.662 1.00 95.88 86 VAL A CA 1
ATOM 714 C C . VAL A 1 86 ? 3.953 -3.804 -7.297 1.00 95.88 86 VAL A C 1
ATOM 716 O O . VAL A 1 86 ? 2.819 -4.273 -7.256 1.00 95.88 86 VAL A O 1
ATOM 719 N N . ASN A 1 87 ? 5.017 -4.525 -6.938 1.00 94.88 87 ASN A N 1
ATOM 720 C CA . ASN A 1 87 ? 4.925 -5.910 -6.477 1.00 94.88 87 ASN A CA 1
ATOM 721 C C . ASN A 1 87 ? 4.062 -6.040 -5.211 1.00 94.88 87 ASN A C 1
ATOM 723 O O . ASN A 1 87 ? 3.275 -6.975 -5.083 1.00 94.88 87 ASN A O 1
ATOM 727 N N . ARG A 1 88 ? 4.156 -5.090 -4.273 1.00 93.69 88 ARG A N 1
ATOM 728 C CA . ARG A 1 88 ? 3.294 -5.076 -3.084 1.00 93.69 88 ARG A CA 1
ATOM 729 C C . ARG A 1 88 ? 1.828 -4.860 -3.461 1.00 93.69 88 ARG A C 1
ATOM 731 O O . ARG A 1 88 ? 0.984 -5.598 -2.967 1.00 93.69 88 ARG A O 1
ATOM 738 N N . MET A 1 89 ? 1.550 -3.915 -4.357 1.00 95.12 89 MET A N 1
ATOM 739 C CA . MET A 1 89 ? 0.199 -3.605 -4.838 1.00 95.12 89 MET A CA 1
ATOM 740 C C . MET A 1 89 ? -0.428 -4.711 -5.690 1.00 95.12 89 MET A C 1
ATOM 742 O O . MET A 1 89 ? -1.650 -4.800 -5.728 1.00 95.12 89 MET A O 1
ATOM 746 N N . ALA A 1 90 ? 0.377 -5.533 -6.367 1.00 95.19 90 ALA A N 1
ATOM 747 C CA . ALA A 1 90 ? -0.100 -6.598 -7.254 1.00 95.19 90 ALA A CA 1
ATOM 748 C C . ALA A 1 90 ? -0.058 -8.005 -6.633 1.00 95.19 90 ALA A C 1
ATOM 750 O O . ALA A 1 90 ? -0.763 -8.904 -7.084 1.00 95.19 90 ALA A O 1
ATOM 751 N N . GLY A 1 91 ? 0.792 -8.220 -5.624 1.00 89.19 91 GLY A N 1
ATOM 752 C CA . GLY A 1 91 ? 1.113 -9.554 -5.111 1.00 89.19 91 GLY A CA 1
ATOM 753 C C . GLY A 1 91 ? 0.812 -9.781 -3.633 1.00 89.19 91 GLY A C 1
ATOM 754 O O . GLY A 1 91 ? 0.855 -10.926 -3.186 1.00 89.19 91 GLY A O 1
ATOM 755 N N . ARG A 1 92 ? 0.522 -8.737 -2.842 1.00 89.06 92 ARG A N 1
ATOM 756 C CA . ARG A 1 92 ? 0.265 -8.882 -1.399 1.00 89.06 92 ARG A CA 1
ATOM 757 C C . ARG A 1 92 ? -1.120 -8.346 -1.020 1.00 89.06 92 ARG A C 1
ATOM 759 O O . ARG A 1 92 ? -1.330 -7.141 -1.098 1.00 89.06 92 ARG A O 1
ATOM 766 N N . PRO A 1 93 ? -2.039 -9.192 -0.519 1.00 87.31 93 PRO A N 1
ATOM 767 C CA . PRO A 1 93 ? -3.364 -8.752 -0.076 1.00 87.31 93 PRO A CA 1
ATOM 768 C C . PRO A 1 93 ? -3.353 -8.085 1.312 1.00 87.31 93 PRO A C 1
ATOM 770 O O . PRO A 1 93 ? -4.409 -7.811 1.866 1.00 87.31 93 PRO A O 1
ATOM 773 N N . THR A 1 94 ? -2.190 -7.857 1.931 1.00 88.19 94 THR A N 1
ATOM 774 C CA . THR A 1 94 ? -2.106 -7.256 3.270 1.00 88.19 94 THR A CA 1
ATOM 775 C C . THR A 1 94 ? -2.456 -5.760 3.215 1.00 88.19 94 THR A C 1
ATOM 777 O O . THR A 1 94 ? -1.691 -5.009 2.602 1.00 88.19 94 THR A O 1
ATOM 780 N N . PRO A 1 95 ? -3.544 -5.300 3.871 1.00 79.75 95 PRO A N 1
ATOM 781 C CA . PRO A 1 95 ? -3.952 -3.896 3.855 1.00 79.75 95 PRO A CA 1
ATOM 782 C C . PRO A 1 95 ? -2.870 -3.002 4.463 1.00 79.75 95 PRO A C 1
ATOM 784 O O . PRO A 1 95 ? -2.494 -3.162 5.623 1.00 79.75 95 PRO A O 1
ATOM 787 N N . TYR A 1 96 ? -2.337 -2.089 3.658 1.00 80.12 96 TYR A N 1
ATOM 788 C CA . TYR A 1 96 ? -1.367 -1.080 4.071 1.00 80.12 96 TYR A CA 1
ATOM 789 C C . TYR A 1 96 ? -1.502 0.131 3.150 1.00 80.12 96 TYR A C 1
ATOM 791 O O . TYR A 1 96 ? -1.414 -0.027 1.928 1.00 80.12 96 TYR A O 1
ATOM 799 N N . GLY A 1 97 ? -1.726 1.315 3.725 1.00 84.75 97 GLY A N 1
ATOM 800 C CA . GLY A 1 97 ? -2.030 2.523 2.958 1.00 84.75 97 GLY A CA 1
ATOM 801 C C . GLY A 1 97 ? -3.161 2.271 1.956 1.00 84.75 97 GLY A C 1
ATOM 802 O O . GLY A 1 97 ? -4.189 1.695 2.307 1.00 84.75 97 GLY A O 1
ATOM 803 N N . LYS A 1 98 ? -2.929 2.623 0.686 1.00 91.38 98 LYS A N 1
ATOM 804 C CA . LYS A 1 98 ? -3.851 2.352 -0.430 1.00 91.38 98 LYS A CA 1
ATOM 805 C C . LYS A 1 98 ? -3.385 1.177 -1.322 1.00 91.38 98 LYS A C 1
ATOM 807 O O . LYS A 1 98 ? -3.612 1.223 -2.525 1.00 91.38 98 LYS A O 1
ATOM 812 N N . PHE A 1 99 ? -2.698 0.148 -0.797 1.00 92.69 99 PHE A N 1
ATOM 813 C CA . PHE A 1 99 ? -2.165 -0.974 -1.612 1.00 92.69 99 PHE A CA 1
ATOM 814 C C . PHE A 1 99 ? -3.056 -2.210 -1.727 1.00 92.69 99 PHE A C 1
ATOM 816 O O . PHE A 1 99 ? -2.871 -3.006 -2.648 1.00 92.69 99 PHE A O 1
ATOM 823 N N . ALA A 1 100 ? -3.997 -2.389 -0.808 1.00 91.81 100 ALA A N 1
ATOM 824 C CA . ALA A 1 100 ? -4.928 -3.506 -0.813 1.00 91.81 100 ALA A CA 1
ATOM 825 C C . ALA A 1 100 ? -6.256 -3.069 -0.192 1.00 91.81 100 ALA A C 1
ATOM 827 O O . ALA A 1 100 ? -6.283 -2.176 0.657 1.00 91.81 100 ALA A O 1
ATOM 828 N N . GLY A 1 101 ? -7.341 -3.694 -0.636 1.00 90.69 101 GLY A N 1
ATOM 829 C CA . GLY A 1 101 ? -8.691 -3.473 -0.133 1.00 90.69 101 GLY A CA 1
ATOM 830 C C . GLY A 1 101 ? -9.148 -4.587 0.798 1.00 90.69 101 GLY A C 1
ATOM 831 O O . GLY A 1 101 ? -8.602 -5.695 0.792 1.00 90.69 101 GLY A O 1
ATOM 832 N N . VAL A 1 102 ? -10.182 -4.285 1.579 1.00 91.88 102 VAL A N 1
ATOM 833 C CA . VAL A 1 102 ? -10.936 -5.271 2.353 1.00 91.88 102 VAL A CA 1
ATOM 834 C C . VAL A 1 102 ? -12.393 -5.181 1.929 1.00 91.88 102 VAL A C 1
ATOM 836 O O . VAL A 1 102 ? -12.953 -4.090 1.888 1.00 91.88 102 VAL A O 1
ATOM 839 N N . ALA A 1 103 ? -12.996 -6.323 1.632 1.00 91.19 103 ALA A N 1
ATOM 840 C CA . ALA A 1 103 ? -14.403 -6.439 1.287 1.00 91.19 103 ALA A CA 1
ATOM 841 C C . ALA A 1 103 ? -15.073 -7.514 2.147 1.00 91.19 103 ALA A C 1
ATOM 843 O O . ALA A 1 103 ? -14.423 -8.451 2.620 1.00 91.19 103 ALA A O 1
ATOM 844 N N . LEU A 1 104 ? -16.380 -7.375 2.348 1.00 91.56 104 LEU A N 1
ATOM 845 C CA . LEU A 1 104 ? -17.204 -8.378 3.008 1.00 91.56 104 LEU A CA 1
ATOM 846 C C . LEU A 1 104 ? -17.864 -9.251 1.939 1.00 91.56 104 LEU A C 1
ATOM 848 O O . LEU A 1 104 ? -18.602 -8.744 1.099 1.00 91.56 104 LEU A O 1
ATOM 852 N N . GLY A 1 105 ? -17.605 -10.552 1.981 1.00 89.81 105 GLY A N 1
ATOM 853 C CA . GLY A 1 105 ? -18.314 -11.546 1.184 1.00 89.81 105 GLY A CA 1
ATOM 854 C C . GLY A 1 105 ? -19.380 -12.248 2.015 1.00 89.81 105 GLY A C 1
ATOM 855 O O . GLY A 1 105 ? -19.243 -12.365 3.233 1.00 89.81 105 GLY A O 1
ATOM 856 N N . LYS A 1 106 ? -20.436 -12.731 1.362 1.00 88.19 106 LYS A N 1
ATOM 857 C CA . LYS A 1 106 ? -21.461 -13.589 1.971 1.00 88.19 106 LYS A CA 1
ATOM 858 C C . LYS A 1 106 ? -21.301 -15.009 1.446 1.00 88.19 106 LYS A C 1
ATOM 860 O O . LYS A 1 106 ? -20.939 -15.184 0.283 1.00 88.19 106 LYS A O 1
ATOM 865 N N . THR A 1 107 ? -21.533 -16.001 2.297 1.00 84.94 107 THR A N 1
ATOM 866 C CA . THR A 1 107 ? -21.644 -17.393 1.846 1.00 84.94 107 THR A CA 1
ATOM 867 C C . THR A 1 107 ? -23.085 -17.668 1.425 1.00 84.94 107 THR A C 1
ATOM 869 O O . THR A 1 107 ? -24.023 -17.130 2.010 1.00 84.94 107 THR A O 1
ATOM 872 N N . ASP A 1 108 ? -23.245 -18.457 0.369 1.00 81.44 108 ASP A N 1
ATOM 873 C CA . ASP A 1 108 ? -24.534 -18.892 -0.167 1.00 81.44 108 ASP A CA 1
ATOM 874 C C . ASP A 1 108 ? -24.452 -20.407 -0.417 1.00 81.44 108 ASP A C 1
ATOM 876 O O . ASP A 1 108 ? -23.358 -20.952 -0.594 1.00 81.44 108 ASP A O 1
ATOM 880 N N . GLU A 1 109 ? -25.588 -21.098 -0.393 1.00 80.69 109 GLU A N 1
ATOM 881 C CA . GLU A 1 109 ? -25.668 -22.541 -0.653 1.00 80.69 109 GLU A CA 1
ATOM 882 C C . GLU A 1 109 ? -25.419 -22.858 -2.133 1.00 80.69 109 GLU A C 1
ATOM 884 O O . GLU A 1 109 ? -24.965 -23.950 -2.488 1.00 80.69 109 GLU A O 1
ATOM 889 N N . LEU A 1 110 ? -25.694 -21.891 -3.009 1.00 81.25 110 LEU A N 1
ATOM 890 C CA . LEU A 1 110 ? -25.447 -22.013 -4.436 1.00 81.25 110 LEU A CA 1
ATOM 891 C C . LEU A 1 110 ? -23.960 -21.851 -4.752 1.00 81.25 110 LEU A C 1
ATOM 893 O O . LEU A 1 110 ? -23.260 -20.983 -4.232 1.00 81.25 110 LEU A O 1
ATOM 897 N N . LYS A 1 111 ? -23.472 -22.671 -5.684 1.00 75.62 111 LYS A N 1
ATOM 898 C CA . LYS A 1 111 ? -22.110 -22.543 -6.197 1.00 75.62 111 LYS A CA 1
ATOM 899 C C . LYS A 1 111 ? -21.996 -21.251 -7.006 1.00 75.62 111 LYS A C 1
ATOM 901 O O . LYS A 1 111 ? -22.568 -21.148 -8.088 1.00 75.62 111 LYS A O 1
ATOM 906 N N . THR A 1 112 ? -21.224 -20.299 -6.502 1.00 79.25 112 THR A N 1
ATOM 907 C CA . THR A 1 112 ? -20.984 -19.009 -7.156 1.00 79.25 112 THR A CA 1
ATOM 908 C C . THR A 1 112 ? -19.528 -18.857 -7.595 1.00 79.25 112 THR A C 1
ATOM 910 O O . THR A 1 112 ? -18.637 -19.613 -7.191 1.00 79.25 112 THR A O 1
ATOM 913 N N . CYS A 1 113 ? -19.288 -17.878 -8.466 1.00 80.25 113 CYS A N 1
ATOM 914 C CA . CYS A 1 113 ? -17.959 -17.337 -8.724 1.00 80.25 113 CYS A CA 1
ATOM 915 C C . CYS A 1 113 ? -17.751 -16.096 -7.851 1.00 80.25 113 CYS A C 1
ATOM 917 O O . CYS A 1 113 ? -18.700 -15.374 -7.553 1.00 80.25 113 CYS A O 1
ATOM 919 N N . LEU A 1 114 ? -16.504 -15.841 -7.452 1.00 83.31 114 LEU A N 1
ATOM 920 C CA . LEU A 1 114 ? -16.170 -14.627 -6.719 1.00 83.31 114 LEU A CA 1
ATOM 921 C C . LEU A 1 114 ? -16.164 -13.440 -7.688 1.00 83.31 114 LEU A C 1
ATOM 923 O O . LEU A 1 114 ? -15.263 -13.326 -8.518 1.00 83.31 114 LEU A O 1
ATOM 927 N N . GLU A 1 115 ? -17.148 -12.559 -7.557 1.00 79.81 115 GLU A N 1
ATOM 928 C CA . GLU A 1 115 ? -17.197 -11.287 -8.270 1.00 79.81 115 GLU A CA 1
ATOM 929 C C . GLU A 1 115 ? -16.907 -10.145 -7.295 1.00 79.81 115 GLU A C 1
ATOM 931 O O . GLU A 1 115 ? -17.513 -10.037 -6.228 1.00 79.81 115 GLU A O 1
ATOM 936 N N . LEU A 1 116 ? -15.938 -9.300 -7.647 1.00 80.62 116 LEU A N 1
ATOM 937 C CA . LEU A 1 116 ? -15.651 -8.085 -6.898 1.00 80.62 116 LEU A CA 1
ATOM 938 C C . LEU A 1 116 ? -16.586 -6.986 -7.391 1.00 80.62 116 LEU A C 1
ATOM 940 O O . LEU A 1 116 ? -16.347 -6.388 -8.436 1.00 80.62 116 LEU A O 1
ATOM 944 N N . SER A 1 117 ? -17.643 -6.729 -6.631 1.00 79.06 117 SER A N 1
ATOM 945 C CA . SER A 1 117 ? -18.579 -5.635 -6.883 1.00 79.06 117 SER A CA 1
ATOM 946 C C . SER A 1 117 ? -18.363 -4.477 -5.910 1.00 79.06 117 SER A C 1
ATOM 948 O O . SER A 1 117 ? -17.965 -4.694 -4.764 1.00 79.06 117 SER A O 1
ATOM 950 N N . GLY A 1 118 ? -18.734 -3.269 -6.328 1.00 81.81 118 GLY A N 1
ATOM 951 C CA . GLY A 1 118 ? -18.686 -2.067 -5.497 1.00 81.81 118 GLY A CA 1
ATOM 952 C C . GLY A 1 118 ? -17.480 -1.179 -5.786 1.00 81.81 118 GLY A C 1
ATOM 953 O O . GLY A 1 118 ? -16.618 -1.493 -6.604 1.00 81.81 118 GLY A O 1
ATOM 954 N N . GLU A 1 119 ? -17.454 -0.033 -5.120 1.00 83.25 119 GLU A N 1
ATOM 955 C CA . GLU A 1 119 ? -16.446 1.001 -5.327 1.00 83.25 119 GLU A CA 1
ATOM 956 C C . GLU A 1 119 ? -15.314 0.893 -4.298 1.00 83.25 119 GLU A C 1
ATO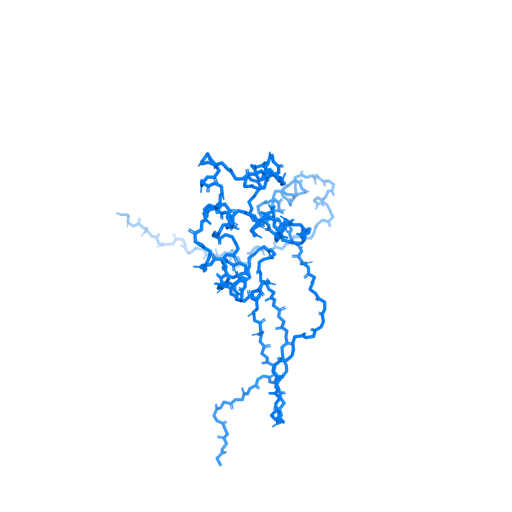M 958 O O . GLU A 1 119 ? -15.514 0.541 -3.132 1.00 83.25 119 GLU A O 1
ATOM 963 N N . PHE A 1 120 ? -14.094 1.201 -4.740 1.00 83.31 120 PHE A N 1
ATOM 964 C CA . PHE A 1 120 ? -12.914 1.204 -3.885 1.00 83.31 120 PHE A CA 1
ATOM 965 C C . PHE A 1 120 ? -12.749 2.578 -3.233 1.00 83.31 120 PHE A C 1
ATOM 967 O O . PHE A 1 120 ? -12.334 3.528 -3.896 1.00 83.31 120 PHE A O 1
ATOM 974 N N . PHE A 1 121 ? -13.014 2.672 -1.929 1.00 85.81 121 PHE A N 1
ATOM 975 C CA . PHE A 1 121 ? -12.876 3.917 -1.174 1.00 85.81 121 PHE A CA 1
ATOM 976 C C . PHE A 1 121 ? -11.830 3.815 -0.060 1.00 85.81 121 PHE A C 1
ATOM 978 O O . PHE A 1 121 ? -11.826 2.838 0.694 1.00 85.81 121 PHE A O 1
ATOM 985 N N . PRO A 1 122 ? -10.945 4.815 0.081 1.00 86.88 122 PRO A N 1
ATOM 986 C CA . PRO A 1 122 ? -10.019 4.877 1.200 1.00 86.88 122 PRO A CA 1
ATOM 987 C C . PRO A 1 122 ? -10.708 5.406 2.466 1.00 86.88 122 PRO A C 1
ATOM 989 O O . PRO A 1 122 ? -11.489 6.354 2.417 1.00 86.88 122 PRO A O 1
ATOM 992 N N . THR A 1 123 ? -10.334 4.851 3.618 1.00 88.19 123 THR A N 1
ATOM 993 C CA . THR A 1 123 ? -10.680 5.400 4.936 1.00 88.19 123 THR A CA 1
ATOM 994 C C . THR A 1 123 ? -9.409 5.892 5.606 1.00 88.19 123 THR A C 1
ATOM 996 O O . THR A 1 123 ? -8.462 5.124 5.776 1.00 88.19 123 THR A O 1
ATOM 999 N N . PHE A 1 124 ? -9.397 7.157 6.018 1.00 87.81 124 PHE A N 1
ATOM 1000 C CA . PHE A 1 124 ? -8.255 7.773 6.685 1.00 87.81 124 PHE A CA 1
ATOM 1001 C C . PHE A 1 124 ? -8.509 7.919 8.181 1.00 87.81 124 PHE A C 1
ATOM 1003 O O . PHE A 1 124 ? -9.634 8.150 8.627 1.00 87.81 124 PHE A O 1
ATOM 1010 N N . ARG A 1 125 ? -7.442 7.785 8.963 1.00 90.12 125 ARG A N 1
ATOM 1011 C CA . ARG A 1 125 ? -7.413 8.112 10.386 1.00 90.12 125 ARG A CA 1
ATOM 1012 C C . ARG A 1 125 ? -6.189 8.972 10.636 1.00 90.12 125 ARG A C 1
ATOM 1014 O O . ARG A 1 125 ? -5.179 8.801 9.955 1.00 90.12 125 ARG A O 1
ATOM 1021 N N . LEU A 1 126 ? -6.299 9.882 11.597 1.00 90.81 126 LEU A N 1
ATOM 1022 C CA . LEU A 1 126 ? -5.129 10.589 12.090 1.00 90.81 126 LEU A CA 1
ATOM 1023 C C . LEU A 1 126 ? -4.154 9.583 12.693 1.00 90.81 126 LEU A C 1
ATOM 1025 O O . LEU A 1 126 ? -4.555 8.552 13.243 1.00 90.81 126 LEU A O 1
ATOM 1029 N N . ASP A 1 127 ? -2.875 9.911 12.579 1.00 91.00 127 ASP A N 1
ATOM 1030 C CA . ASP A 1 127 ? -1.842 9.172 13.276 1.00 91.00 127 ASP A CA 1
ATOM 1031 C C . ASP A 1 127 ? -2.126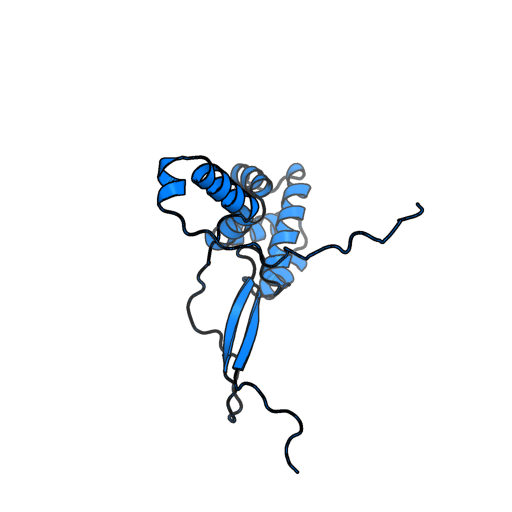 9.163 14.792 1.00 91.00 127 ASP A C 1
ATOM 1033 O O . ASP A 1 127 ? -2.670 10.121 15.353 1.00 91.00 127 ASP A O 1
ATOM 1037 N N . THR A 1 128 ? -1.817 8.047 15.453 1.00 93.50 128 THR A N 1
ATOM 1038 C CA . THR A 1 128 ? -2.175 7.853 16.867 1.00 93.50 128 THR A CA 1
ATOM 1039 C C . THR A 1 128 ? -1.345 8.748 17.783 1.00 93.50 128 THR A C 1
ATOM 1041 O O . THR A 1 128 ? -1.871 9.261 18.774 1.00 93.50 128 THR A O 1
ATOM 1044 N N . GLU A 1 129 ? -0.078 8.987 17.446 1.00 95.75 129 GLU A N 1
ATOM 1045 C CA . GLU A 1 129 ? 0.795 9.901 18.181 1.00 95.75 129 GLU A CA 1
ATOM 1046 C C . GLU A 1 129 ? 0.312 11.340 18.004 1.00 95.75 129 GLU A C 1
ATOM 1048 O O . GLU A 1 129 ? 0.108 12.050 18.990 1.00 95.75 129 GLU A O 1
ATOM 1053 N N . TYR A 1 130 ? -0.008 11.740 16.772 1.00 95.06 130 TYR A N 1
ATOM 1054 C CA . TYR A 1 130 ? -0.574 13.062 16.505 1.00 95.06 130 TYR A CA 1
ATOM 1055 C C . TYR A 1 130 ? -1.923 13.275 17.206 1.00 95.06 130 TYR A C 1
ATOM 1057 O O . TYR A 1 130 ? -2.163 14.320 17.808 1.00 95.06 130 TYR A O 1
ATOM 1065 N N . THR A 1 131 ? -2.794 12.264 17.200 1.00 96.25 131 THR A N 1
ATOM 1066 C CA . THR A 1 131 ? -4.071 12.305 17.929 1.00 96.25 131 THR A CA 1
ATOM 1067 C C . THR A 1 131 ? -3.834 12.483 19.429 1.00 96.25 131 THR A C 1
ATOM 1069 O O . THR A 1 131 ? -4.482 13.312 20.065 1.00 96.25 131 THR A O 1
ATOM 1072 N N . SER A 1 132 ? -2.866 11.756 19.993 1.00 95.19 132 SER A N 1
ATOM 1073 C CA . SER A 1 132 ? -2.485 11.872 21.405 1.00 95.19 132 SER A CA 1
ATOM 1074 C C . SER A 1 132 ? -1.925 13.257 21.735 1.00 95.19 132 SER A C 1
ATOM 1076 O O . SER A 1 132 ? -2.257 13.825 22.775 1.00 95.19 132 SER A O 1
ATOM 1078 N N . TYR A 1 133 ? -1.141 13.844 20.829 1.00 95.62 133 TYR A N 1
ATOM 1079 C CA . TYR A 1 133 ? -0.648 15.211 20.957 1.00 95.62 133 TYR A CA 1
ATOM 1080 C C . TYR A 1 133 ? -1.794 16.232 20.988 1.00 95.62 133 TYR A C 1
ATOM 1082 O O . TYR A 1 133 ? -1.837 17.067 21.893 1.00 95.62 133 TYR A O 1
ATOM 1090 N N . LEU A 1 134 ? -2.770 16.133 20.081 1.00 93.88 134 LEU A N 1
ATOM 1091 C CA . LEU A 1 134 ? -3.943 17.016 20.081 1.00 93.88 134 LEU A CA 1
ATOM 1092 C C . LEU A 1 134 ? -4.759 16.895 21.371 1.00 93.88 134 LEU A C 1
ATOM 1094 O O . LEU A 1 134 ? -5.160 17.909 21.945 1.00 93.88 134 LEU A O 1
ATOM 1098 N N . ILE A 1 135 ? -4.961 15.667 21.858 1.00 92.88 135 ILE A N 1
ATOM 1099 C CA . ILE A 1 135 ? -5.609 15.425 23.151 1.00 92.88 135 ILE A CA 1
ATOM 1100 C C . ILE A 1 135 ? -4.809 16.107 24.266 1.00 92.88 135 ILE A C 1
ATOM 1102 O O . ILE A 1 135 ? -5.392 16.799 25.099 1.00 92.88 135 ILE A O 1
ATOM 1106 N N . SER A 1 136 ? -3.478 15.985 24.260 1.00 92.38 136 SER A N 1
ATOM 1107 C CA . SER A 1 136 ? -2.625 16.618 25.270 1.00 92.38 136 SER A CA 1
ATOM 1108 C C . SER A 1 136 ? -2.785 18.143 25.289 1.00 92.38 136 SER A C 1
ATOM 1110 O O . SER A 1 136 ? -2.977 18.713 26.362 1.00 92.38 136 SER A O 1
ATOM 1112 N N . LEU A 1 137 ? -2.825 18.794 24.121 1.00 93.00 137 LEU A N 1
ATOM 1113 C CA . LEU A 1 137 ? -3.051 20.235 24.011 1.00 93.00 137 LEU A CA 1
ATOM 1114 C C . LEU A 1 137 ? -4.429 20.632 24.552 1.00 93.00 137 LEU A C 1
ATOM 1116 O O . LEU A 1 137 ? -4.530 21.549 25.365 1.00 93.00 137 LEU A O 1
ATOM 1120 N N . ALA A 1 138 ? -5.480 19.909 24.156 1.00 91.06 138 ALA A N 1
ATOM 1121 C CA . ALA A 1 138 ? -6.841 20.170 24.621 1.00 91.06 138 ALA A CA 1
ATOM 1122 C C . ALA A 1 138 ? -6.963 20.008 26.145 1.00 91.06 138 ALA A C 1
ATOM 1124 O O . ALA A 1 138 ? -7.606 20.810 26.817 1.00 91.06 138 ALA A O 1
ATOM 1125 N N . THR A 1 139 ? -6.294 19.008 26.722 1.00 91.25 139 THR A N 1
ATOM 1126 C CA . THR A 1 139 ? -6.317 18.778 28.174 1.00 91.25 139 THR A CA 1
ATOM 1127 C C . THR A 1 139 ? -5.491 19.780 28.980 1.00 91.25 139 THR A C 1
ATOM 1129 O O . THR A 1 139 ? -5.680 19.846 30.190 1.00 91.25 139 THR A O 1
ATOM 1132 N N . GLN A 1 140 ? -4.611 20.579 28.367 1.00 91.50 140 GLN A N 1
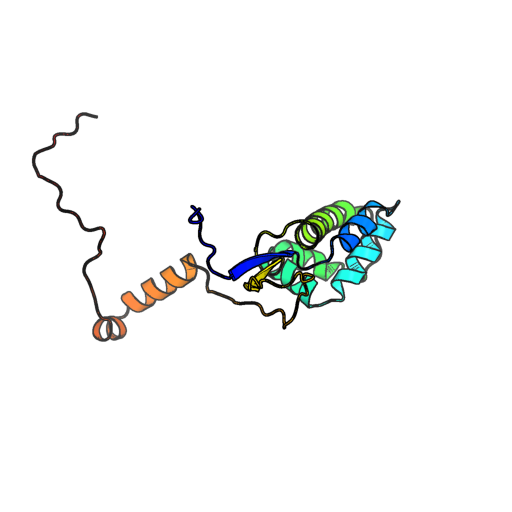ATOM 1133 C CA . GLN A 1 140 ? -3.868 21.647 29.056 1.00 91.50 140 GLN A CA 1
ATOM 1134 C C . GLN A 1 140 ? -4.659 22.959 29.147 1.00 91.50 140 GLN A C 1
ATOM 1136 O O . GLN A 1 140 ? -4.378 23.803 30.002 1.00 91.50 140 GLN A O 1
ATOM 1141 N N . GLU A 1 141 ? -5.664 23.146 28.292 1.00 92.56 141 GLU A N 1
ATOM 1142 C CA . GLU A 1 141 ? -6.453 24.368 28.256 1.00 92.56 141 GLU A CA 1
ATOM 1143 C C . GLU A 1 141 ? -7.553 24.354 29.332 1.00 92.56 141 GLU A C 1
ATOM 1145 O O . GLU A 1 141 ? -8.440 23.499 29.350 1.00 92.56 141 GLU A O 1
ATOM 1150 N N . LYS A 1 142 ? -7.531 25.343 30.236 1.00 88.50 142 LYS A N 1
ATOM 1151 C CA . LYS A 1 142 ? -8.486 25.431 31.359 1.00 88.50 142 LYS A CA 1
ATOM 1152 C C . LYS A 1 142 ? -9.953 25.483 30.913 1.00 88.50 142 LYS A C 1
ATOM 1154 O O . LYS A 1 142 ? -10.817 25.016 31.652 1.00 88.50 142 LYS A O 1
ATOM 1159 N N . SER A 1 143 ? -10.246 26.071 29.752 1.00 91.19 143 SER A N 1
ATOM 1160 C CA . SER A 1 143 ? -11.597 26.140 29.173 1.00 91.19 143 SER A CA 1
ATOM 1161 C C . SER A 1 143 ? -12.102 24.748 28.819 1.00 91.19 143 SER A C 1
ATOM 1163 O O . SER A 1 143 ? -13.171 24.347 29.277 1.00 91.19 143 SER A O 1
ATOM 1165 N N . SER A 1 144 ? -11.293 24.005 28.060 1.00 87.69 144 SER A N 1
ATOM 1166 C CA . SER A 1 144 ? -11.571 22.635 27.637 1.00 87.69 144 SER A CA 1
ATOM 1167 C C . SER A 1 144 ? -11.708 21.683 28.823 1.00 87.69 144 SER A C 1
ATOM 1169 O O . SER A 1 144 ? -12.680 20.937 28.887 1.00 87.69 144 SER A O 1
ATOM 1171 N N . GLN A 1 145 ? -10.827 21.764 29.828 1.00 87.81 145 GLN A N 1
ATOM 1172 C CA . GLN A 1 145 ? -10.903 20.914 31.030 1.00 87.81 145 GLN A CA 1
ATOM 1173 C C . GLN A 1 145 ? -12.271 20.964 31.727 1.00 87.81 145 GLN A C 1
ATOM 1175 O O . GLN A 1 145 ? -12.744 19.952 32.234 1.00 87.81 145 GLN A O 1
ATOM 1180 N N . ARG A 1 146 ? -12.936 22.127 31.738 1.00 89.31 146 ARG A N 1
ATOM 1181 C CA . ARG A 1 146 ? -14.254 22.296 32.378 1.00 89.31 146 ARG A CA 1
ATOM 1182 C C . ARG A 1 146 ? -15.401 21.636 31.611 1.00 89.31 146 ARG A C 1
ATOM 1184 O O . ARG A 1 146 ? -16.483 21.500 32.170 1.00 89.31 146 ARG A O 1
ATOM 1191 N N . GLN A 1 147 ? -15.187 21.283 30.347 1.00 92.88 147 GLN A N 1
ATOM 1192 C CA . GLN A 1 147 ? -16.191 20.684 29.466 1.00 92.88 147 GLN A CA 1
ATOM 1193 C C . GLN A 1 147 ? -15.954 19.184 29.236 1.00 92.88 147 GLN A C 1
ATOM 1195 O O . GLN A 1 147 ? -16.788 18.520 28.622 1.00 92.88 147 GLN A O 1
ATOM 1200 N N . LEU A 1 148 ? -14.829 18.642 29.713 1.00 91.12 148 LEU A N 1
ATOM 1201 C CA . LEU A 1 148 ? -14.468 17.238 29.553 1.00 91.12 148 LEU A CA 1
ATOM 1202 C C . LEU A 1 148 ? -14.996 16.389 30.715 1.00 91.12 148 LEU A C 1
ATOM 1204 O O . LEU A 1 148 ? -14.941 16.783 31.878 1.00 91.12 148 LEU A O 1
ATOM 1208 N N . ASN A 1 149 ? -15.455 15.182 30.387 1.00 91.75 149 ASN A N 1
ATOM 1209 C CA . ASN A 1 149 ? -15.798 14.164 31.374 1.00 91.75 149 ASN A CA 1
ATOM 1210 C C . ASN A 1 149 ? -14.573 13.290 31.656 1.00 91.75 149 ASN A C 1
ATOM 1212 O O . ASN A 1 149 ? -13.961 12.762 30.726 1.00 91.75 149 ASN A O 1
ATOM 1216 N N . TYR A 1 150 ? -14.249 13.109 32.935 1.00 90.25 150 TYR A N 1
ATOM 1217 C CA . TYR A 1 150 ? -13.116 12.302 33.380 1.00 90.25 150 TYR A CA 1
ATOM 1218 C C . TYR A 1 150 ? -13.593 11.006 34.033 1.00 90.25 150 TYR A C 1
ATOM 1220 O O . TYR A 1 150 ? -14.566 10.995 34.784 1.00 90.25 150 TYR A O 1
ATOM 1228 N N . PHE A 1 151 ? -12.863 9.925 33.773 1.00 93.12 151 PHE A N 1
ATOM 1229 C CA . PHE A 1 151 ? -13.067 8.615 34.383 1.00 93.12 151 PHE A CA 1
ATOM 1230 C C . PHE A 1 151 ? -11.732 8.104 34.924 1.00 93.12 151 PHE A C 1
ATOM 1232 O O . PHE A 1 151 ? -10.667 8.491 34.435 1.00 93.12 151 PHE A O 1
ATOM 1239 N N . THR A 1 152 ? -11.773 7.235 35.931 1.00 92.44 152 THR A N 1
ATOM 1240 C CA . THR A 1 152 ? -10.570 6.566 36.431 1.00 92.44 152 THR A CA 1
ATOM 1241 C C . THR A 1 152 ? -9.989 5.658 35.348 1.00 92.44 152 THR A C 1
ATOM 1243 O O . THR A 1 152 ? -10.719 4.961 34.642 1.00 92.44 152 THR A O 1
ATOM 1246 N N . ASN A 1 153 ? -8.662 5.669 35.191 1.00 91.81 153 ASN A N 1
ATOM 1247 C CA . ASN A 1 153 ? -8.013 4.779 34.235 1.00 91.81 153 ASN A CA 1
ATOM 1248 C C . ASN A 1 153 ? -8.200 3.322 34.687 1.00 91.81 153 ASN A C 1
ATOM 1250 O O . ASN A 1 153 ? -7.825 2.966 35.800 1.00 91.81 153 ASN A O 1
ATOM 1254 N N . SER A 1 154 ? -8.732 2.478 33.803 1.00 91.88 154 SER A N 1
ATOM 1255 C CA . SER A 1 154 ? -8.960 1.050 34.050 1.00 91.88 154 SER A CA 1
ATOM 1256 C C . SER A 1 154 ? -7.692 0.229 34.317 1.00 91.88 154 SER A C 1
ATOM 1258 O O . SER A 1 154 ? -7.798 -0.909 34.757 1.00 91.88 154 SER A O 1
ATOM 1260 N N . THR A 1 155 ? -6.499 0.773 34.050 1.00 92.88 155 THR A N 1
ATOM 1261 C CA . THR A 1 155 ? -5.221 0.132 34.409 1.00 92.88 155 THR A CA 1
ATOM 1262 C C . THR A 1 155 ? -4.760 0.467 35.827 1.00 92.88 155 THR A C 1
ATOM 1264 O O . THR A 1 155 ? -3.700 0.001 36.239 1.00 92.88 155 THR A O 1
ATOM 1267 N N . LEU A 1 156 ? -5.496 1.307 36.561 1.00 90.31 156 LEU A N 1
ATOM 1268 C CA . LEU A 1 156 ? -5.238 1.560 37.973 1.00 90.31 156 LEU A CA 1
ATOM 1269 C C . LEU A 1 156 ? -5.497 0.268 38.750 1.00 90.31 156 LEU A C 1
ATOM 1271 O O . LEU A 1 156 ? -6.611 -0.250 38.749 1.00 90.31 156 LEU A O 1
ATOM 1275 N N . TYR A 1 157 ? -4.466 -0.237 39.414 1.00 87.69 157 TYR A N 1
ATOM 1276 C CA . TYR A 1 157 ? -4.570 -1.373 40.316 1.00 87.69 157 TYR A CA 1
ATOM 1277 C C . TYR A 1 157 ? -3.927 -1.005 41.650 1.00 87.69 157 TYR A C 1
ATOM 1279 O O . TYR A 1 157 ? -2.974 -0.224 41.697 1.00 87.69 157 TYR A O 1
ATOM 1287 N N . GLU A 1 158 ? -4.468 -1.543 42.737 1.00 85.00 158 GLU A N 1
ATOM 1288 C CA . GLU A 1 158 ? -3.867 -1.380 44.055 1.00 85.00 158 GLU A CA 1
ATOM 1289 C C . GLU A 1 158 ? -2.666 -2.314 44.185 1.00 85.00 158 GLU A C 1
ATOM 1291 O O . GLU A 1 158 ? -2.756 -3.516 43.927 1.00 85.00 158 GLU A O 1
ATOM 1296 N N . TYR A 1 159 ? -1.529 -1.747 44.581 1.00 78.44 159 TYR A N 1
ATOM 1297 C CA . TYR A 1 159 ? -0.325 -2.508 44.872 1.00 78.44 159 TYR A CA 1
ATOM 1298 C C . TYR A 1 159 ? -0.244 -2.780 46.386 1.00 78.44 159 TYR A C 1
ATOM 1300 O O . TYR A 1 159 ? -0.271 -1.819 47.161 1.00 78.44 159 TYR A O 1
ATOM 1308 N N . PRO A 1 160 ? -0.142 -4.044 46.842 1.00 78.94 160 PRO A N 1
ATOM 1309 C CA . PRO A 1 160 ? -0.019 -4.355 48.264 1.00 78.94 160 PRO A CA 1
ATOM 1310 C C . PRO A 1 160 ? 1.313 -3.843 48.847 1.00 78.94 160 PRO A C 1
ATOM 1312 O O . PRO A 1 160 ? 2.358 -4.052 48.232 1.00 78.94 160 PRO A O 1
ATOM 1315 N N . PRO A 1 161 ? 1.319 -3.231 50.044 1.00 71.06 161 PRO A N 1
ATOM 1316 C CA . PRO A 1 161 ? 2.502 -2.569 50.606 1.00 71.06 161 PRO A CA 1
ATOM 1317 C C . PRO A 1 161 ? 3.675 -3.495 51.002 1.00 71.06 161 PRO A C 1
ATOM 1319 O O . PRO A 1 161 ? 4.771 -2.991 51.226 1.00 71.06 161 PRO A O 1
ATOM 1322 N N . ASP A 1 162 ? 3.499 -4.824 51.033 1.00 64.25 162 ASP A N 1
ATOM 1323 C CA . ASP A 1 162 ? 4.427 -5.741 51.726 1.00 64.25 162 ASP A CA 1
ATOM 1324 C C . ASP A 1 162 ? 5.312 -6.635 50.830 1.00 64.25 162 ASP A C 1
ATOM 1326 O O . ASP A 1 162 ? 5.855 -7.638 51.296 1.00 64.25 162 ASP A O 1
ATOM 1330 N N . GLN A 1 163 ? 5.513 -6.310 49.549 1.00 55.56 163 GLN A N 1
ATOM 1331 C CA . GLN A 1 163 ? 6.496 -7.034 48.726 1.00 55.56 163 GLN A CA 1
ATOM 1332 C C . GLN A 1 163 ? 7.817 -6.268 48.607 1.00 55.56 163 GLN A C 1
ATOM 1334 O O . GLN A 1 163 ? 7.958 -5.346 47.804 1.00 55.56 163 GLN A O 1
ATOM 1339 N N . VAL A 1 164 ? 8.797 -6.698 49.411 1.00 55.28 164 VAL A N 1
ATOM 1340 C CA . VAL A 1 164 ? 10.218 -6.356 49.269 1.00 55.28 164 VAL A CA 1
ATOM 1341 C C . VAL A 1 164 ? 10.751 -7.032 48.008 1.00 55.28 164 VAL A C 1
ATOM 1343 O O . VAL A 1 164 ? 10.838 -8.257 47.945 1.00 55.28 164 VAL A O 1
ATOM 1346 N N . HIS A 1 165 ? 11.130 -6.236 47.010 1.00 61.00 165 HIS A N 1
ATOM 1347 C CA . HIS A 1 165 ? 11.839 -6.729 45.831 1.00 61.00 165 HIS A CA 1
ATOM 1348 C C . HIS A 1 165 ? 13.343 -6.701 46.103 1.00 61.00 165 HIS A C 1
ATOM 1350 O O . HIS A 1 165 ? 13.938 -5.630 46.224 1.00 61.00 165 HIS A O 1
ATOM 1356 N N . LEU A 1 166 ? 13.949 -7.882 46.226 1.00 46.12 166 LEU A N 1
ATOM 1357 C CA . LEU A 1 166 ? 15.397 -8.044 46.112 1.00 46.12 166 LEU A CA 1
ATOM 1358 C C . LEU A 1 166 ? 15.734 -8.074 44.615 1.00 46.12 166 LEU A C 1
ATOM 1360 O O . LEU A 1 166 ? 15.269 -8.969 43.908 1.00 46.12 166 LEU A O 1
ATOM 1364 N N . TYR A 1 167 ? 16.479 -7.066 44.157 1.00 47.47 167 TYR A N 1
ATOM 1365 C CA . TYR A 1 167 ? 17.122 -7.048 42.838 1.00 47.47 167 TYR A CA 1
ATOM 1366 C C . TYR A 1 167 ? 18.301 -8.021 42.789 1.00 47.47 167 TYR A C 1
ATOM 1368 O O . TYR A 1 167 ? 18.996 -8.149 43.826 1.00 47.47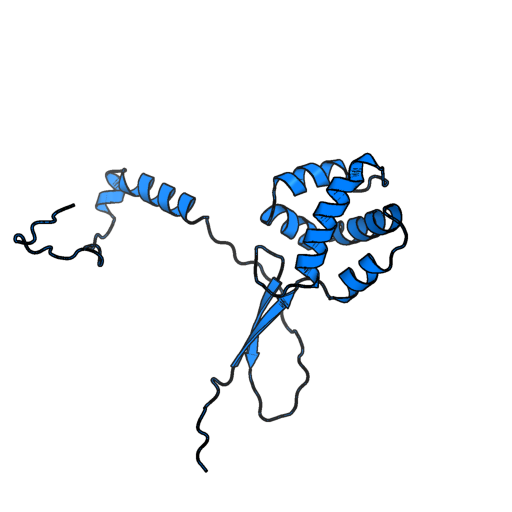 167 TYR A O 1
#

Foldseek 3Di:
DDDPDDDPQKDKDFFQQAALVLLVVLVPDPDLQVNVVSLLVVVVPVLLLQQCCQVDVPLSVVVVVCRPHGDDPVCPVNSVVSSVLSCQRHPPSDDDRSGMDMDMGGDDPDDDDDDDDDDDDDDDDDDPVVVVVVVVVLCVDPVSVVVDDDDDDPPDDDDDPPDDDDD

Secondary structure (DSSP, 8-state):
---S----SEEEEEEESS-HHHHHHHTT-SSHHHHHHHHHHHHTSHHHHHHHHHH-HHHHHHHHTTTTPPP-GGGHHHHHHHHHHHHHHHH-----TTSEEEEEEE--SS-------S---------HHHHHHHHHHHHH-HHHHTT------TT--PPPTT-----

Organism: NCBI:txid623280

Radius of gyration: 25.01 Å; chains: 1; bounding box: 47×62×73 Å

InterPro domains:
  IPR006827 Lantibiotic dehydratase, N-terminal [PF04738] (45-158)

Sequence (167 aa):
MTPRFRDFNFFLLRTPRLPSSVIHRLNRLDSKEDAWNYVNSLLLNPEILDAIYVASEDLFRELVNHLGSEYTPSKSKLLTSLYKYVNRMAGRPTPYGKFAGVALGKTDELKTCLELSGEFFPTFRLDTEYTSYLISLATQEKSSQRQLNYFTNSTLYEYPPDQVHLY